Protein AF-A0A7C4KGX7-F1 (afdb_monomer_lite)

Foldseek 3Di:
DDDDDDPVVVVVVVVVVVVVVVVPDDPPDPCLVVLLVQLVVCVVVVHGDQADCPDPVGHGPGDPPPCNVVSVVSND

Sequence (76 aa):
MNNKPSRSVFFAVLVFELVFLMAARTPVDSDLFWHLAAGEQTLQTGHPALSDTFSYTRAGAAWINHSWLGEVVLAW

Organism: NCBI:txid229919

Secondary structure (DSSP, 8-state):
---PPPHHHHHHHHHHHHHHHHHTSPP--TTHHHHHHHHHHHHHHSS---B-SS-TTTTT-B---TTHHHHHHHH-

pLDDT: mean 90.36, std 9.3, range [45.5, 97.69]

Structure (mmCIF, N/CA/C/O backbone):
data_AF-A0A7C4KGX7-F1
#
_entry.id   AF-A0A7C4KGX7-F1
#
loop_
_atom_site.group_PDB
_atom_site.id
_atom_site.type_symbol
_atom_site.label_atom_id
_atom_site.label_alt_id
_atom_site.label_comp_id
_atom_site.label_asym_id
_atom_site.label_entity_id
_atom_site.label_seq_id
_atom_site.pdbx_PDB_ins_code
_atom_site.Cartn_x
_atom_site.Cartn_y
_atom_site.Cartn_z
_atom_site.occupancy
_atom_site.B_iso_or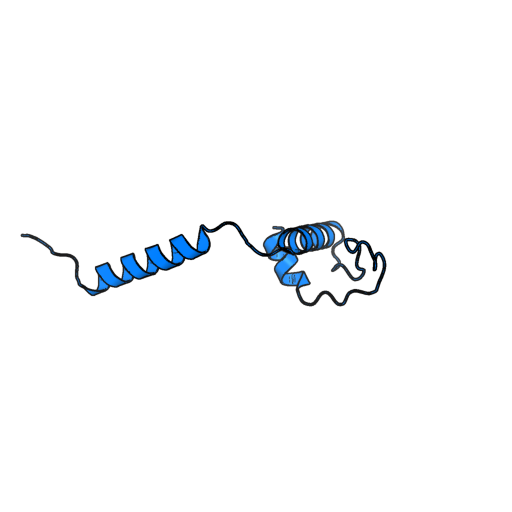_equiv
_atom_site.auth_seq_id
_atom_site.auth_comp_id
_atom_site.auth_asym_id
_atom_site.auth_atom_id
_atom_site.pdbx_PDB_model_num
ATOM 1 N N . MET A 1 1 ? -39.405 18.253 27.099 1.00 45.50 1 MET A N 1
ATOM 2 C CA . MET A 1 1 ? -38.032 18.480 27.607 1.00 45.50 1 MET A CA 1
ATOM 3 C C . MET A 1 1 ? -37.089 18.479 26.411 1.00 45.50 1 MET A C 1
ATOM 5 O O . MET A 1 1 ? -36.927 17.438 25.794 1.00 45.50 1 MET A O 1
ATOM 9 N N . ASN A 1 2 ? -36.555 19.641 26.017 1.00 51.12 2 ASN A N 1
ATOM 10 C CA . ASN A 1 2 ? -35.620 19.752 24.889 1.00 51.12 2 ASN A CA 1
ATOM 11 C C . ASN A 1 2 ? -34.204 19.398 25.361 1.00 51.12 2 ASN A C 1
ATOM 13 O O . ASN A 1 2 ? -33.525 20.239 25.948 1.00 51.12 2 ASN A O 1
ATOM 17 N N . ASN A 1 3 ? -33.755 18.172 25.092 1.00 69.25 3 ASN A N 1
ATOM 18 C CA . ASN A 1 3 ? -32.366 17.769 25.310 1.00 69.25 3 ASN A CA 1
ATOM 19 C C . ASN A 1 3 ? -31.507 18.336 24.176 1.00 69.25 3 ASN A C 1
ATOM 21 O O . ASN A 1 3 ? -31.367 17.721 23.121 1.00 69.25 3 ASN A O 1
ATOM 25 N N . LYS A 1 4 ? -30.955 19.538 24.370 1.00 67.12 4 LYS A N 1
ATOM 26 C CA . LYS A 1 4 ? -29.933 20.058 23.456 1.00 67.12 4 LYS A CA 1
ATOM 27 C C . LYS A 1 4 ? -28.680 19.181 23.581 1.00 67.12 4 LYS A C 1
ATOM 29 O O . LYS A 1 4 ? -28.268 18.909 24.711 1.00 67.12 4 LYS A O 1
ATOM 34 N N . PRO A 1 5 ? -28.074 18.745 22.464 1.00 71.62 5 PRO A N 1
ATOM 35 C CA . PRO A 1 5 ? -26.843 17.971 22.516 1.00 71.62 5 PRO A CA 1
ATOM 36 C C . PRO A 1 5 ? -25.762 18.765 23.256 1.00 71.62 5 PRO A C 1
ATOM 38 O O . PRO A 1 5 ? -25.630 19.981 23.091 1.00 71.62 5 PRO A O 1
ATOM 41 N N . SER A 1 6 ? -25.009 18.069 24.108 1.00 86.50 6 SER A N 1
ATOM 42 C CA . SER A 1 6 ? -23.878 18.658 24.822 1.00 86.50 6 SER A CA 1
ATOM 43 C C . SER A 1 6 ? -22.828 19.137 23.811 1.00 86.50 6 SER A C 1
ATOM 45 O O . SER A 1 6 ? -22.638 18.523 22.758 1.00 86.50 6 SER A O 1
ATOM 47 N N . ARG A 1 7 ? -22.117 20.224 24.140 1.00 89.12 7 ARG A N 1
ATOM 48 C CA . ARG A 1 7 ? -21.032 20.770 23.304 1.00 89.12 7 ARG A CA 1
ATOM 49 C C . ARG A 1 7 ? -20.005 19.695 22.927 1.00 89.12 7 ARG A C 1
ATOM 51 O O . ARG A 1 7 ? -19.495 19.711 21.815 1.00 89.12 7 ARG A O 1
ATOM 58 N N . SER A 1 8 ? -19.752 18.735 23.814 1.00 90.56 8 SER A N 1
ATOM 59 C 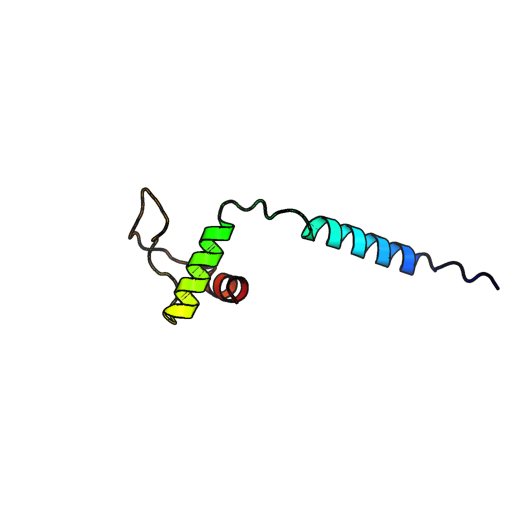CA . SER A 1 8 ? -18.816 17.628 23.596 1.00 90.56 8 SER A CA 1
ATOM 60 C C . SER A 1 8 ? -19.257 16.702 22.463 1.00 90.56 8 SER A C 1
ATOM 62 O O . SER A 1 8 ? -18.430 16.283 21.662 1.00 90.56 8 SER A O 1
ATOM 64 N N . VAL A 1 9 ? -20.559 16.409 22.372 1.00 94.00 9 VAL A N 1
ATOM 65 C CA . VAL A 1 9 ? -21.119 15.564 21.305 1.00 94.00 9 VAL A CA 1
ATOM 66 C C . VAL A 1 9 ? -20.987 16.268 19.961 1.00 94.00 9 VAL A C 1
ATOM 68 O O . VAL A 1 9 ? -20.573 15.650 18.988 1.00 94.00 9 VAL A O 1
ATOM 71 N N . PHE A 1 10 ? -21.269 17.573 19.924 1.00 94.19 10 PHE A N 1
ATOM 72 C CA . PHE A 1 10 ? -21.069 18.377 18.721 1.00 94.19 10 PHE A CA 1
ATOM 73 C C . PHE A 1 10 ? -19.613 18.327 18.240 1.00 94.19 10 PHE A C 1
ATOM 75 O O . PHE A 1 10 ? -19.369 18.049 17.071 1.00 94.19 10 PHE A O 1
ATOM 82 N N . PHE A 1 11 ? -18.641 18.527 19.137 1.00 96.19 11 PHE A N 1
ATOM 83 C CA . PHE A 1 11 ? -17.226 18.435 18.768 1.00 96.19 11 PHE A CA 1
ATOM 84 C C . PHE A 1 11 ? -16.820 17.028 18.322 1.00 96.19 11 PHE A C 1
ATOM 86 O O . PHE A 1 11 ? -16.062 16.906 17.368 1.00 96.19 11 PHE A O 1
ATOM 93 N N . ALA A 1 12 ? -17.330 15.975 18.963 1.00 96.75 12 ALA A N 1
ATOM 94 C CA . ALA A 1 12 ? -17.043 14.602 18.557 1.00 96.75 12 ALA A CA 1
ATOM 95 C C . ALA A 1 12 ? -17.555 14.306 17.138 1.00 96.75 12 ALA A C 1
ATOM 97 O O . ALA A 1 12 ? -16.816 13.750 16.329 1.00 96.75 12 ALA A O 1
ATOM 98 N N . VAL A 1 13 ? -18.784 14.729 16.823 1.00 96.88 13 VAL A N 1
ATOM 99 C CA . VAL A 1 13 ? -19.356 14.600 15.474 1.00 96.88 13 VAL A CA 1
ATOM 100 C C . VAL A 1 13 ? -18.542 15.405 14.467 1.00 96.88 13 VAL A C 1
ATOM 102 O O . VAL A 1 13 ? -18.160 14.865 13.437 1.00 96.88 13 VAL A O 1
ATOM 105 N N . LEU A 1 14 ? -18.196 16.652 14.794 1.00 96.94 14 LEU A N 1
ATOM 106 C CA . LEU A 1 14 ? -17.398 17.499 13.912 1.00 96.94 14 LEU A CA 1
ATOM 107 C C . LEU A 1 14 ? -16.025 16.879 13.616 1.00 96.94 14 LEU A C 1
ATOM 109 O O . LEU A 1 14 ? -15.598 16.840 12.469 1.00 96.94 14 LEU A O 1
ATOM 113 N N . VAL A 1 15 ? -15.329 16.368 14.635 1.00 97.69 15 VAL A N 1
ATOM 114 C CA . VAL A 1 15 ? -14.032 15.700 14.449 1.00 97.69 15 VAL A CA 1
ATOM 115 C C . VAL A 1 15 ? -14.187 14.450 13.588 1.00 97.69 15 VAL A C 1
ATOM 117 O O . VAL A 1 15 ? -13.391 14.248 12.673 1.00 97.69 15 VAL A O 1
ATOM 120 N N . PHE A 1 16 ? -15.214 13.638 13.839 1.00 97.50 16 PHE A N 1
ATOM 121 C CA . PHE A 1 16 ? -15.493 12.456 13.029 1.00 97.50 16 PHE A CA 1
ATOM 122 C C . PHE A 1 16 ? -15.746 12.819 11.560 1.00 97.50 16 PHE A C 1
ATOM 124 O O . PHE A 1 16 ? -15.130 12.228 10.679 1.00 97.50 16 PHE A O 1
ATOM 131 N N . GLU A 1 17 ? -16.589 13.819 11.292 1.00 97.44 17 GLU A N 1
ATOM 132 C CA . GLU A 1 17 ? -16.871 14.297 9.935 1.00 97.44 17 GLU A CA 1
ATOM 133 C C . GLU A 1 17 ? -15.603 14.796 9.238 1.00 97.44 17 GLU A C 1
ATOM 135 O O . GLU A 1 17 ? -15.351 14.439 8.089 1.00 97.44 17 GLU A O 1
ATOM 140 N N . LEU A 1 18 ? -14.761 15.569 9.930 1.00 97.31 18 LEU A N 1
ATOM 141 C CA . LEU A 1 18 ? -13.505 16.065 9.366 1.00 97.31 18 LEU A CA 1
ATOM 142 C C . LEU A 1 18 ? -12.540 14.924 9.018 1.00 97.31 18 LEU A C 1
ATOM 144 O O . LEU A 1 18 ? -11.957 14.929 7.934 1.00 97.31 18 LEU A O 1
ATOM 148 N N . VAL A 1 19 ? -12.389 13.932 9.901 1.00 96.50 19 VAL A N 1
ATOM 149 C CA . VAL A 1 19 ? -11.554 12.747 9.643 1.00 96.50 19 VAL A CA 1
ATOM 150 C C . VAL A 1 19 ? -12.117 11.932 8.478 1.00 96.50 19 VAL A C 1
ATOM 152 O O . VAL A 1 19 ? -11.370 11.553 7.577 1.00 96.50 19 VAL A O 1
ATOM 155 N N . PHE A 1 20 ? -13.432 11.715 8.448 1.00 95.81 20 PHE A N 1
ATOM 156 C CA . PHE A 1 20 ? -14.104 10.992 7.373 1.00 95.81 20 PHE A CA 1
ATOM 157 C C . PHE A 1 20 ? -13.909 11.677 6.015 1.00 95.81 20 PHE A C 1
ATOM 159 O O . PHE A 1 20 ? -13.526 11.028 5.044 1.00 95.81 20 PHE A O 1
ATOM 166 N N . LEU A 1 21 ? -14.089 12.999 5.945 1.00 94.88 21 LEU A N 1
ATOM 167 C CA . LEU A 1 21 ? -13.887 13.776 4.719 1.00 94.88 21 LEU A CA 1
ATOM 168 C C . LEU A 1 21 ? -12.428 13.780 4.245 1.00 94.88 21 LEU A C 1
ATOM 170 O O . LEU A 1 21 ? -12.176 13.896 3.046 1.00 94.88 21 LEU A O 1
ATOM 174 N N . MET A 1 22 ? -11.457 13.671 5.156 1.00 92.50 22 MET A N 1
ATOM 175 C CA . MET A 1 22 ? -10.049 13.493 4.789 1.00 92.50 22 MET A CA 1
ATOM 176 C C . MET A 1 22 ? -9.788 12.102 4.205 1.00 92.50 22 MET A C 1
ATOM 178 O O . MET A 1 22 ? -9.098 12.000 3.194 1.00 92.50 22 MET A O 1
ATOM 182 N N . ALA A 1 23 ? -10.359 11.057 4.808 1.00 89.44 23 ALA A N 1
ATOM 183 C CA . ALA A 1 23 ? -10.186 9.672 4.375 1.00 89.44 23 ALA A CA 1
ATOM 184 C C . ALA A 1 23 ? -10.925 9.341 3.066 1.00 89.44 23 ALA A C 1
ATOM 186 O O . ALA A 1 23 ? -10.462 8.508 2.298 1.00 89.44 23 ALA A O 1
ATOM 187 N N . ALA A 1 24 ? -12.052 10.004 2.786 1.00 89.88 24 ALA A N 1
ATOM 188 C CA . ALA A 1 24 ? -12.859 9.775 1.584 1.00 89.88 24 ALA A CA 1
ATOM 189 C C . ALA A 1 24 ? -12.262 10.377 0.295 1.00 89.88 24 ALA A C 1
ATOM 191 O O . ALA A 1 24 ? -12.850 10.245 -0.780 1.00 89.88 24 ALA A O 1
ATOM 192 N N . ARG A 1 25 ? -11.125 11.077 0.379 1.00 86.69 25 ARG A N 1
ATOM 193 C CA . ARG A 1 25 ? -10.443 11.613 -0.803 1.00 86.69 25 ARG A CA 1
ATOM 194 C C . ARG A 1 25 ? -9.822 10.475 -1.601 1.00 86.69 25 ARG A C 1
ATOM 196 O O . ARG A 1 25 ? -9.316 9.515 -1.028 1.00 86.69 25 ARG A O 1
ATOM 203 N N . THR A 1 26 ? -9.798 10.623 -2.923 1.00 81.62 26 THR A N 1
ATOM 204 C CA . THR A 1 26 ? -9.021 9.727 -3.781 1.00 81.62 26 THR A CA 1
ATOM 205 C C . THR A 1 26 ? -7.570 9.700 -3.297 1.00 81.62 26 THR A C 1
ATOM 207 O O . THR A 1 26 ? -7.011 10.778 -3.062 1.00 81.62 26 THR A O 1
ATOM 210 N N . PRO A 1 27 ? -6.953 8.514 -3.154 1.00 74.88 27 PRO A N 1
ATOM 211 C CA . PRO A 1 27 ? -5.537 8.421 -2.845 1.00 74.88 27 PRO A CA 1
ATOM 212 C C . PRO A 1 27 ? -4.740 9.194 -3.895 1.00 74.88 27 PRO A C 1
ATOM 214 O O . PRO A 1 27 ? -4.867 8.939 -5.091 1.00 74.88 27 PRO A O 1
ATOM 217 N N . VAL A 1 28 ? -3.966 10.180 -3.447 1.00 79.00 28 VAL A N 1
ATOM 218 C CA . VAL A 1 28 ? -3.131 11.021 -4.324 1.00 79.00 28 VAL A CA 1
ATOM 219 C C . VAL A 1 28 ? -1.727 10.428 -4.462 1.00 79.00 28 VAL A C 1
ATOM 221 O O . VAL A 1 28 ? -0.894 10.979 -5.177 1.00 79.00 28 VAL A O 1
ATOM 224 N N . ASP A 1 29 ? -1.454 9.312 -3.782 1.00 81.94 29 ASP A N 1
ATOM 225 C CA . ASP A 1 29 ? -0.133 8.713 -3.823 1.00 81.94 29 ASP A CA 1
ATOM 226 C C . ASP A 1 29 ? 0.134 8.058 -5.178 1.00 81.94 29 ASP A C 1
ATOM 228 O O . ASP A 1 29 ? -0.597 7.167 -5.620 1.00 81.94 29 ASP A O 1
ATOM 232 N N . SER A 1 30 ? 1.180 8.531 -5.850 1.00 84.44 30 SER A N 1
ATOM 233 C CA . SER A 1 30 ? 1.568 8.048 -7.172 1.00 84.44 30 SER A CA 1
ATOM 234 C C . SER A 1 30 ? 2.075 6.608 -7.145 1.00 84.44 30 SER A C 1
ATOM 236 O O . SER A 1 30 ? 2.051 5.944 -8.181 1.00 84.44 30 SER A O 1
ATOM 238 N N . ASP A 1 31 ? 2.523 6.125 -5.984 1.00 88.62 31 ASP A N 1
ATOM 239 C CA . ASP A 1 31 ? 3.078 4.783 -5.808 1.00 88.62 31 ASP A CA 1
ATOM 240 C C . ASP A 1 31 ? 2.088 3.777 -5.193 1.00 88.62 31 ASP A C 1
ATOM 242 O O . ASP A 1 31 ? 2.427 2.603 -5.051 1.00 88.62 31 ASP A O 1
ATOM 246 N N . LEU A 1 32 ? 0.831 4.161 -4.927 1.00 90.19 32 LEU A N 1
ATOM 247 C CA . LEU A 1 32 ? -0.166 3.258 -4.332 1.00 90.19 32 LEU A CA 1
ATOM 248 C C . LEU A 1 32 ? -0.287 1.934 -5.099 1.00 90.19 32 LEU A C 1
ATOM 250 O O . LEU A 1 32 ? -0.296 0.857 -4.506 1.00 90.19 32 LEU A O 1
ATOM 254 N N . PHE A 1 33 ? -0.365 1.997 -6.429 1.00 90.44 33 PHE A N 1
ATOM 255 C CA . PHE A 1 33 ? -0.464 0.792 -7.256 1.00 90.44 33 PHE A CA 1
ATOM 256 C C . PHE A 1 33 ? 0.798 -0.066 -7.198 1.00 90.44 33 PHE A C 1
ATOM 258 O O . PHE A 1 33 ? 0.709 -1.285 -7.320 1.00 90.44 33 PHE A O 1
ATOM 265 N N . TRP A 1 34 ? 1.956 0.555 -6.983 1.00 92.81 34 TRP A N 1
ATOM 266 C CA . TRP A 1 34 ? 3.208 -0.156 -6.767 1.00 92.81 34 TRP A CA 1
ATOM 267 C C . TRP A 1 34 ? 3.157 -0.937 -5.456 1.00 92.81 34 TRP A C 1
ATOM 269 O O . TRP A 1 34 ? 3.467 -2.125 -5.446 1.00 92.81 34 TRP A O 1
ATOM 279 N N . HIS A 1 35 ? 2.694 -0.304 -4.376 1.00 93.38 35 HIS A 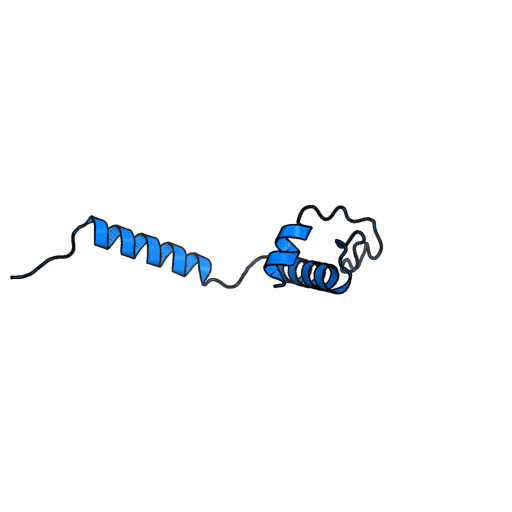N 1
ATOM 280 C CA . HIS A 1 35 ? 2.518 -0.950 -3.077 1.00 93.38 35 HIS A CA 1
ATOM 281 C C . HIS A 1 35 ? 1.510 -2.105 -3.129 1.00 93.38 35 HIS A C 1
ATOM 283 O O . HIS A 1 35 ? 1.794 -3.183 -2.611 1.00 93.38 35 HIS A O 1
ATOM 289 N N . LEU A 1 36 ? 0.371 -1.926 -3.809 1.00 93.81 36 LEU A N 1
ATOM 290 C CA . LEU A 1 36 ? -0.615 -2.998 -4.001 1.00 93.81 36 LEU A CA 1
ATOM 291 C C . LEU A 1 36 ? -0.030 -4.173 -4.794 1.00 93.81 36 LEU A C 1
ATOM 293 O O . LEU A 1 36 ? -0.196 -5.325 -4.403 1.00 93.81 36 LEU A O 1
ATOM 297 N N . ALA A 1 37 ? 0.688 -3.895 -5.884 1.00 94.00 37 ALA A N 1
ATOM 298 C CA . ALA A 1 37 ? 1.287 -4.936 -6.713 1.00 94.00 37 ALA A CA 1
ATOM 299 C C . ALA A 1 37 ? 2.424 -5.682 -5.990 1.00 94.00 37 ALA A C 1
ATOM 301 O O . ALA A 1 37 ? 2.534 -6.902 -6.107 1.00 94.00 37 ALA A O 1
ATOM 302 N N . ALA A 1 38 ? 3.250 -4.974 -5.215 1.00 95.06 38 ALA A N 1
ATOM 303 C CA . ALA A 1 38 ? 4.300 -5.578 -4.397 1.00 95.06 38 ALA A CA 1
ATOM 304 C C . ALA A 1 38 ? 3.724 -6.421 -3.242 1.00 95.06 38 ALA A C 1
ATOM 306 O O . ALA A 1 38 ? 4.238 -7.509 -2.960 1.00 95.06 38 ALA A O 1
ATOM 307 N N . GLY A 1 39 ? 2.625 -5.969 -2.629 1.00 95.62 39 GLY A N 1
ATOM 308 C CA . GLY A 1 39 ? 1.872 -6.720 -1.624 1.00 95.62 39 GLY A CA 1
ATOM 309 C C . GLY A 1 39 ? 1.273 -8.008 -2.186 1.00 95.62 39 GLY A C 1
ATOM 310 O O . GLY A 1 39 ? 1.507 -9.080 -1.631 1.00 95.62 39 GLY A O 1
ATOM 311 N N . GLU A 1 40 ? 0.603 -7.929 -3.338 1.00 95.44 40 GLU A N 1
ATOM 312 C CA . GLU A 1 40 ? 0.052 -9.090 -4.049 1.00 95.44 40 GLU A CA 1
ATOM 313 C C . GLU A 1 40 ? 1.153 -10.096 -4.418 1.00 95.44 40 GLU A C 1
ATOM 315 O O . GLU A 1 40 ? 1.035 -11.289 -4.141 1.00 95.44 40 GLU A O 1
ATOM 320 N N . GLN A 1 41 ? 2.280 -9.627 -4.965 1.00 95.00 41 GLN A N 1
ATOM 321 C CA . GLN A 1 41 ? 3.430 -10.488 -5.258 1.00 95.00 41 GLN A CA 1
ATOM 322 C C . GLN A 1 41 ? 3.955 -11.174 -3.987 1.00 95.00 41 GLN A C 1
ATOM 324 O O . GLN A 1 41 ? 4.312 -12.356 -4.012 1.00 95.00 41 GLN A O 1
ATOM 329 N N . THR A 1 42 ? 4.003 -10.449 -2.870 1.00 95.44 42 THR A N 1
ATOM 330 C CA . THR A 1 42 ? 4.458 -10.991 -1.585 1.00 95.44 42 THR A CA 1
ATOM 331 C C . THR A 1 42 ? 3.495 -12.058 -1.064 1.00 95.44 42 THR A C 1
ATOM 333 O O . THR A 1 42 ? 3.946 -13.114 -0.624 1.00 95.44 42 THR A O 1
ATOM 336 N N . LEU A 1 43 ? 2.180 -11.837 -1.172 1.00 95.94 43 LEU A N 1
ATOM 337 C CA . LEU A 1 43 ? 1.151 -12.818 -0.813 1.00 95.94 43 LEU A CA 1
ATOM 338 C C . LEU A 1 43 ? 1.235 -14.086 -1.677 1.00 95.94 43 LEU A C 1
ATOM 340 O O . LEU A 1 43 ? 1.153 -15.193 -1.148 1.00 95.94 43 LEU A O 1
ATOM 344 N N . GLN A 1 44 ? 1.450 -13.940 -2.987 1.00 95.62 44 GLN A N 1
ATOM 345 C CA . GLN A 1 44 ? 1.540 -15.065 -3.925 1.00 95.62 44 GLN A CA 1
ATOM 346 C C . GLN A 1 44 ? 2.814 -15.899 -3.748 1.00 95.62 44 GLN A C 1
ATOM 348 O O . GLN A 1 44 ? 2.780 -17.124 -3.858 1.00 95.62 44 GLN A O 1
ATOM 353 N N . THR A 1 45 ? 3.952 -15.245 -3.511 1.00 94.75 45 THR A N 1
ATOM 354 C CA . THR A 1 45 ? 5.263 -15.915 -3.435 1.00 94.75 45 THR A CA 1
ATOM 355 C C . THR A 1 45 ? 5.657 -16.319 -2.017 1.00 94.75 45 THR A C 1
ATOM 357 O O . THR A 1 45 ? 6.544 -17.153 -1.847 1.00 94.75 45 THR A O 1
ATOM 360 N N . GLY A 1 46 ? 5.028 -15.729 -0.997 1.00 94.75 46 GLY A N 1
ATOM 361 C CA . GLY A 1 46 ? 5.403 -15.888 0.408 1.00 94.75 46 GLY A CA 1
ATOM 362 C C . GLY A 1 46 ? 6.682 -15.142 0.805 1.00 94.75 46 GLY A C 1
ATOM 363 O O . GLY A 1 46 ? 7.159 -15.306 1.929 1.00 94.75 46 GLY A O 1
ATOM 364 N N . HIS A 1 47 ? 7.250 -14.328 -0.091 1.00 93.94 47 HIS A N 1
ATOM 365 C CA . HIS A 1 47 ? 8.498 -13.606 0.132 1.00 93.94 47 HIS A CA 1
ATOM 366 C C . HIS A 1 47 ? 8.376 -12.143 -0.315 1.00 93.94 47 HIS A C 1
ATOM 368 O O . HIS A 1 47 ? 7.810 -11.885 -1.377 1.00 93.94 47 HIS A O 1
ATOM 374 N N . PRO A 1 48 ? 8.921 -11.176 0.450 1.00 93.81 48 PRO A N 1
ATOM 375 C CA . PRO A 1 48 ? 8.927 -9.773 0.043 1.00 93.81 48 PRO A CA 1
ATOM 376 C C . PRO A 1 48 ? 9.547 -9.567 -1.341 1.00 93.81 48 PRO A C 1
ATOM 378 O O . PRO A 1 48 ? 10.509 -10.247 -1.702 1.00 93.81 48 PRO A O 1
ATOM 381 N N . ALA A 1 49 ? 9.051 -8.588 -2.097 1.00 91.94 49 ALA A N 1
ATOM 382 C CA . ALA A 1 49 ? 9.691 -8.169 -3.341 1.00 91.94 49 ALA A CA 1
ATOM 383 C C . ALA A 1 49 ? 11.101 -7.608 -3.057 1.00 91.94 49 ALA A C 1
ATOM 385 O O . ALA A 1 49 ? 11.245 -6.540 -2.466 1.00 91.94 49 ALA A O 1
ATOM 386 N N . LEU A 1 50 ? 12.141 -8.343 -3.472 1.00 92.69 50 LEU A N 1
ATOM 387 C CA . LEU A 1 50 ? 13.557 -7.969 -3.288 1.00 92.69 50 LEU A CA 1
ATOM 388 C C . LEU A 1 50 ? 14.188 -7.334 -4.534 1.00 92.69 50 LEU A C 1
ATOM 390 O O . LEU A 1 50 ? 15.345 -6.910 -4.509 1.00 92.69 50 LEU A O 1
ATOM 394 N N . SER A 1 51 ? 13.452 -7.300 -5.640 1.00 92.88 51 SER A N 1
ATOM 395 C CA . SER A 1 51 ? 13.877 -6.713 -6.905 1.00 92.88 51 SER A CA 1
ATOM 396 C C . SER A 1 51 ? 12.811 -5.763 -7.420 1.00 92.88 51 SER A C 1
ATOM 398 O O . SER A 1 51 ? 11.619 -6.041 -7.301 1.00 92.88 51 SER A O 1
ATOM 400 N N . ASP A 1 52 ? 13.246 -4.666 -8.022 1.00 91.56 52 ASP A N 1
ATOM 401 C CA . ASP A 1 52 ? 12.367 -3.684 -8.636 1.00 91.56 52 ASP A CA 1
ATOM 402 C C . ASP A 1 52 ? 11.850 -4.200 -9.988 1.00 91.56 52 ASP A C 1
ATOM 404 O O . ASP A 1 52 ? 12.582 -4.224 -10.976 1.00 91.56 52 ASP A O 1
ATOM 408 N N . THR A 1 53 ? 10.594 -4.640 -10.033 1.00 88.88 53 THR A N 1
ATOM 409 C CA . THR A 1 53 ? 9.956 -5.167 -11.252 1.00 88.88 53 THR A CA 1
ATOM 410 C C . THR A 1 53 ? 9.180 -4.103 -12.033 1.00 88.88 53 THR A C 1
ATOM 412 O O . THR A 1 53 ? 8.849 -4.324 -13.197 1.00 88.88 53 THR A O 1
ATOM 415 N N . PHE A 1 54 ? 8.869 -2.964 -11.409 1.00 87.62 54 PHE A N 1
ATOM 416 C CA . PHE A 1 54 ? 7.921 -1.97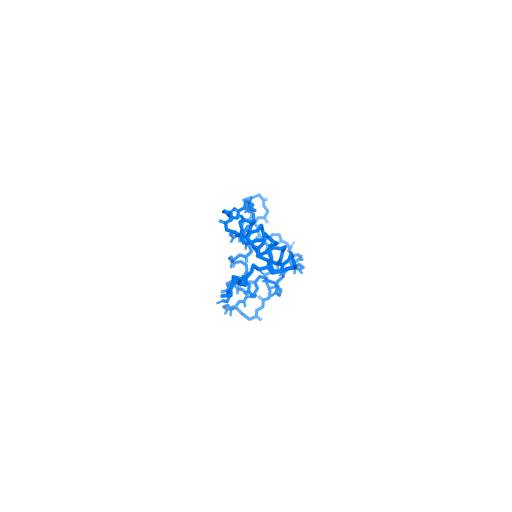7 -11.939 1.00 87.62 54 PHE A CA 1
ATOM 417 C C . PHE A 1 54 ? 8.613 -0.730 -12.509 1.00 87.62 54 PHE A C 1
ATOM 419 O O . PHE A 1 54 ? 8.039 -0.035 -13.349 1.00 87.62 54 PHE A O 1
ATOM 426 N N . SER A 1 55 ? 9.864 -0.458 -12.120 1.00 90.50 55 SER A N 1
ATOM 427 C CA . SER A 1 55 ? 10.671 0.622 -12.691 1.00 90.50 55 SER A CA 1
ATOM 428 C C . SER A 1 55 ? 10.950 0.417 -14.176 1.00 90.50 55 SER A C 1
ATOM 430 O O . SER A 1 55 ? 11.590 -0.553 -14.574 1.00 90.50 55 SER A O 1
ATOM 432 N N . TYR A 1 56 ? 10.650 1.429 -14.990 1.00 91.00 56 TYR A N 1
ATOM 433 C CA . TYR A 1 56 ? 11.028 1.435 -16.407 1.00 91.00 56 TYR A CA 1
ATOM 434 C C . TYR A 1 56 ? 12.555 1.466 -16.631 1.00 91.00 56 TYR A C 1
ATOM 436 O O . TYR A 1 56 ? 13.071 0.788 -17.513 1.00 91.00 56 TYR A O 1
ATOM 444 N N . THR A 1 57 ? 13.303 2.244 -15.839 1.00 94.50 57 THR A N 1
ATOM 445 C CA . THR A 1 57 ? 14.757 2.447 -16.031 1.00 94.50 57 THR A CA 1
ATOM 446 C C . THR A 1 57 ? 15.638 1.591 -15.123 1.00 94.50 57 THR A C 1
ATOM 448 O O . THR A 1 57 ? 16.855 1.559 -15.304 1.00 94.50 57 THR A O 1
ATOM 451 N N . ARG A 1 58 ? 15.045 0.927 -14.127 1.00 91.56 58 ARG A N 1
ATOM 452 C CA . ARG A 1 58 ? 15.744 0.145 -13.092 1.00 91.56 58 ARG A CA 1
ATOM 453 C C . ARG A 1 58 ? 15.152 -1.248 -12.879 1.00 91.56 58 ARG A C 1
ATOM 455 O O . ARG A 1 58 ? 15.385 -1.849 -11.835 1.00 91.56 58 ARG A O 1
ATOM 462 N N . ALA A 1 59 ? 14.427 -1.767 -13.868 1.00 92.88 59 ALA A N 1
ATOM 463 C CA . ALA A 1 59 ? 13.911 -3.128 -13.831 1.00 92.88 59 ALA A CA 1
ATOM 464 C C . ALA A 1 59 ? 15.025 -4.135 -13.472 1.00 92.88 59 ALA A C 1
ATOM 466 O O . ALA A 1 59 ? 16.099 -4.135 -14.075 1.00 92.88 59 ALA A O 1
ATOM 467 N N . GLY A 1 60 ? 14.767 -4.979 -12.474 1.00 92.50 60 GLY A N 1
ATOM 468 C CA . GLY A 1 60 ? 15.683 -5.999 -11.963 1.00 92.50 60 GLY A CA 1
ATOM 469 C C . GLY A 1 60 ? 16.716 -5.508 -10.944 1.00 92.50 60 GLY A C 1
ATOM 470 O O . GLY A 1 60 ? 17.488 -6.323 -10.441 1.00 92.50 60 GLY A O 1
ATOM 471 N N . ALA A 1 61 ? 16.756 -4.214 -10.609 1.00 95.00 61 ALA A N 1
ATOM 472 C CA . ALA A 1 61 ? 17.649 -3.712 -9.568 1.00 95.00 61 ALA A CA 1
ATOM 473 C C . ALA A 1 61 ? 17.255 -4.256 -8.185 1.00 95.00 61 ALA A C 1
ATOM 475 O O . ALA A 1 61 ? 16.077 -4.471 -7.907 1.00 95.00 61 ALA A O 1
ATOM 476 N N . ALA A 1 62 ? 18.235 -4.448 -7.298 1.00 94.88 62 ALA A N 1
ATOM 477 C CA . ALA A 1 62 ? 17.962 -4.835 -5.918 1.00 94.88 62 ALA A CA 1
ATOM 478 C C . ALA A 1 62 ? 17.138 -3.746 -5.213 1.00 94.88 62 ALA A C 1
ATOM 480 O O . ALA A 1 62 ? 17.517 -2.572 -5.213 1.00 94.88 62 ALA A O 1
ATOM 481 N N . TRP A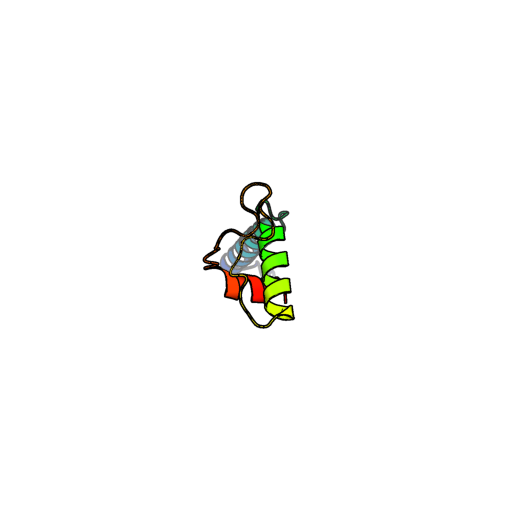 1 63 ? 16.033 -4.150 -4.594 1.00 93.31 63 TRP A N 1
ATOM 482 C CA . TRP A 1 63 ? 15.126 -3.272 -3.871 1.00 93.31 63 TRP A CA 1
ATOM 483 C C . TRP A 1 63 ? 15.025 -3.718 -2.414 1.00 93.31 63 TRP A C 1
ATOM 485 O O . TRP A 1 63 ? 14.588 -4.825 -2.105 1.00 93.31 63 TRP A O 1
ATOM 495 N N . ILE A 1 64 ? 15.440 -2.840 -1.500 1.00 93.06 64 ILE A N 1
ATOM 496 C CA . ILE A 1 64 ? 15.217 -3.029 -0.066 1.00 93.06 64 ILE A CA 1
ATOM 497 C C . ILE A 1 64 ? 13.824 -2.493 0.239 1.00 93.06 64 ILE A C 1
ATOM 499 O O . ILE A 1 64 ? 13.650 -1.321 0.568 1.00 93.06 64 ILE A O 1
ATOM 503 N N . ASN A 1 65 ? 12.828 -3.355 0.091 1.00 91.81 65 ASN A N 1
ATOM 504 C CA . ASN A 1 65 ? 11.456 -3.000 0.388 1.00 91.81 65 ASN A CA 1
ATOM 505 C C . ASN A 1 65 ? 11.237 -2.948 1.907 1.00 91.81 65 ASN A C 1
ATOM 507 O O . ASN A 1 65 ? 11.002 -3.961 2.556 1.00 91.81 65 ASN A O 1
ATOM 511 N N . HIS A 1 66 ? 11.329 -1.757 2.486 1.00 92.81 66 HIS A N 1
ATOM 512 C CA . HIS A 1 66 ? 11.063 -1.502 3.907 1.00 92.81 66 HIS A CA 1
ATOM 513 C C . HIS A 1 66 ? 9.565 -1.459 4.252 1.00 92.81 66 HIS A C 1
ATOM 515 O O . HIS A 1 66 ? 9.215 -1.513 5.430 1.00 92.81 66 HIS A O 1
ATOM 521 N N . SER A 1 67 ? 8.690 -1.391 3.246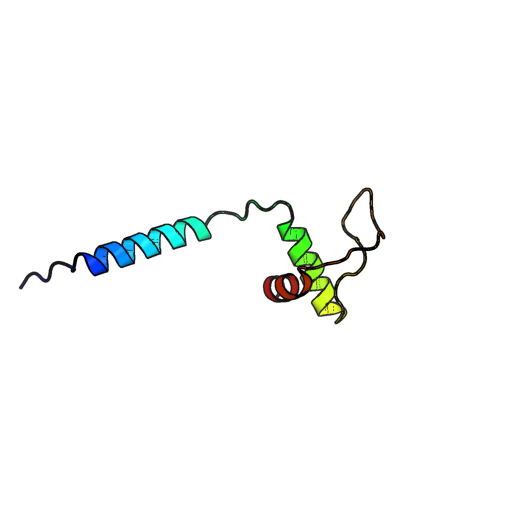 1.00 93.56 67 SER A N 1
ATOM 522 C CA . SER A 1 67 ? 7.238 -1.273 3.409 1.00 93.56 67 SER A CA 1
ATOM 523 C C . SER A 1 67 ? 6.500 -2.607 3.249 1.00 93.56 67 SER A C 1
ATOM 525 O O . SER A 1 67 ? 5.287 -2.642 3.431 1.00 93.56 67 SER A O 1
ATOM 527 N N . TRP A 1 68 ? 7.213 -3.707 2.978 1.00 94.81 68 TRP A N 1
ATOM 528 C CA . TRP A 1 68 ? 6.646 -5.002 2.579 1.00 94.81 68 TRP A CA 1
ATOM 529 C C . TRP A 1 68 ? 5.513 -5.512 3.480 1.00 94.81 68 TRP A C 1
ATOM 531 O O . TRP A 1 68 ? 4.518 -6.035 2.989 1.00 94.81 68 TRP A O 1
ATOM 541 N N . LEU A 1 69 ? 5.624 -5.353 4.804 1.00 95.12 69 LEU A N 1
ATOM 542 C CA . LEU A 1 69 ? 4.584 -5.828 5.720 1.00 95.12 69 LEU A CA 1
ATOM 543 C C . LEU A 1 69 ? 3.317 -4.970 5.619 1.00 95.12 69 LEU A C 1
ATOM 545 O O . LEU A 1 69 ? 2.209 -5.493 5.693 1.00 95.12 69 LEU A O 1
ATOM 549 N N . GLY A 1 70 ? 3.478 -3.659 5.431 1.00 96.00 70 GLY A N 1
ATOM 550 C CA . GLY A 1 70 ? 2.362 -2.753 5.176 1.00 96.00 70 GLY A CA 1
ATOM 551 C C . GLY A 1 70 ? 1.707 -3.035 3.827 1.00 96.00 70 GLY A C 1
ATOM 552 O O . GLY A 1 70 ? 0.487 -3.044 3.738 1.00 96.00 70 GLY A O 1
ATOM 553 N N . GLU A 1 71 ? 2.500 -3.345 2.803 1.00 95.38 71 GLU A N 1
ATOM 554 C CA . GLU A 1 71 ? 2.004 -3.732 1.478 1.00 95.38 71 GLU A CA 1
ATOM 555 C C . GLU A 1 71 ? 1.183 -5.023 1.520 1.00 95.38 71 GLU A C 1
ATOM 557 O O . GLU A 1 71 ? 0.131 -5.092 0.896 1.00 95.38 71 GLU A O 1
ATOM 562 N N . VAL A 1 72 ? 1.605 -6.017 2.309 1.00 95.94 72 VAL A N 1
ATOM 563 C CA . VAL A 1 72 ? 0.820 -7.240 2.549 1.00 95.94 72 VAL A CA 1
ATOM 564 C C . VAL A 1 72 ? -0.538 -6.918 3.172 1.00 95.94 72 VAL A C 1
ATOM 566 O O . VAL A 1 72 ? -1.542 -7.487 2.762 1.00 95.94 72 VAL A O 1
ATOM 569 N N . VAL A 1 73 ? -0.586 -6.000 4.142 1.00 96.12 73 VAL A N 1
ATOM 570 C CA . VAL A 1 73 ? -1.849 -5.572 4.768 1.00 96.12 73 VAL A CA 1
ATOM 571 C C . VAL A 1 73 ? -2.715 -4.766 3.798 1.00 96.12 73 VAL A C 1
ATOM 573 O O . VAL A 1 73 ? -3.931 -4.879 3.846 1.00 96.12 73 VAL A O 1
ATOM 576 N N . LEU A 1 74 ? -2.109 -3.955 2.928 1.00 92.69 74 LEU A N 1
ATOM 577 C CA . LEU A 1 74 ? -2.826 -3.167 1.919 1.00 92.69 74 LEU A CA 1
ATOM 578 C C . LEU A 1 74 ? -3.402 -4.027 0.788 1.00 92.69 74 LEU A C 1
ATOM 580 O O . LEU A 1 74 ? -4.415 -3.647 0.207 1.00 92.69 74 LEU A O 1
ATOM 584 N N . ALA A 1 75 ? -2.742 -5.136 0.455 1.00 91.06 75 ALA A N 1
ATOM 585 C CA . ALA A 1 75 ? -3.161 -6.057 -0.599 1.00 91.06 75 ALA A CA 1
ATOM 586 C C . ALA A 1 75 ? -4.129 -7.156 -0.117 1.00 91.06 75 ALA A C 1
ATOM 588 O O . ALA A 1 75 ? -4.634 -7.909 -0.949 1.00 91.06 75 ALA A O 1
ATOM 589 N N . TRP A 1 76 ? -4.377 -7.260 1.194 1.00 85.06 76 TRP A N 1
ATOM 590 C CA . TRP A 1 76 ? -5.323 -8.206 1.799 1.00 85.06 76 TRP A CA 1
ATOM 591 C C . TRP A 1 76 ? -6.740 -7.629 1.885 1.00 85.06 76 TRP A C 1
ATOM 593 O O . TRP A 1 76 ? -7.686 -8.350 1.491 1.00 85.06 76 TRP A O 1
#

Radius of gyration: 20.53 Å; chains: 1; bounding box: 56×37×44 Å